Protein AF-A0A421BU72-F1 (afdb_monomer_lite)

Organism: NCBI:txid2294033

pLDDT: mean 72.23, std 15.33, range [47.25, 94.88]

Structure (mmCIF, N/CA/C/O backbone):
data_AF-A0A421BU72-F1
#
_entry.id   AF-A0A421BU72-F1
#
loop_
_atom_site.group_PDB
_atom_site.id
_atom_site.type_symbol
_atom_site.label_atom_id
_atom_site.label_alt_id
_atom_site.label_comp_id
_atom_site.label_asym_id
_atom_site.label_entity_id
_atom_site.label_seq_id
_atom_site.pdbx_PDB_ins_code
_atom_site.Cartn_x
_atom_site.Cartn_y
_atom_site.Cartn_z
_atom_site.occupancy
_atom_site.B_iso_or_equiv
_atom_site.auth_seq_id
_atom_site.auth_comp_id
_atom_site.auth_asym_id
_atom_site.auth_atom_id
_atom_site.pdbx_PDB_model_num
ATOM 1 N N . MET A 1 1 ? 28.991 12.902 -3.551 1.00 51.50 1 MET A N 1
ATOM 2 C CA . MET A 1 1 ? 27.707 12.187 -3.367 1.00 51.50 1 MET A CA 1
ATOM 3 C C . MET A 1 1 ? 26.999 12.158 -4.705 1.00 51.50 1 MET A C 1
ATOM 5 O O . MET A 1 1 ? 2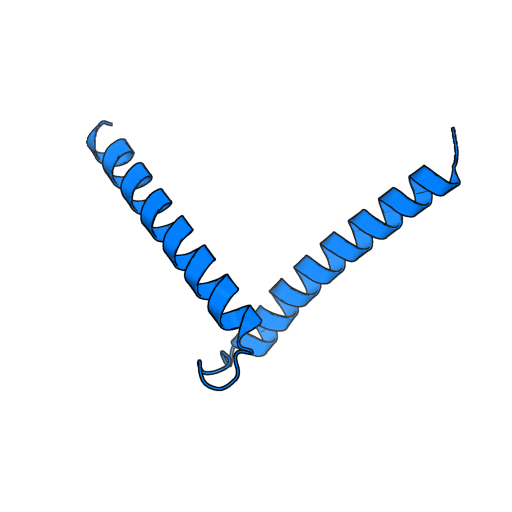6.814 13.200 -5.316 1.00 51.50 1 MET A O 1
ATOM 9 N N . ASN A 1 2 ? 26.780 10.954 -5.225 1.00 62.25 2 ASN A N 1
ATOM 10 C CA . ASN A 1 2 ? 26.761 10.698 -6.661 1.00 62.25 2 ASN A CA 1
ATOM 11 C C . ASN A 1 2 ? 25.447 11.141 -7.312 1.00 62.25 2 ASN A C 1
ATOM 13 O O . ASN A 1 2 ? 24.390 10.610 -6.982 1.00 62.25 2 ASN A O 1
ATOM 17 N N . MET A 1 3 ? 25.535 12.027 -8.307 1.00 67.75 3 MET A N 1
ATOM 18 C CA . MET A 1 3 ? 24.437 12.381 -9.222 1.00 67.75 3 MET A CA 1
ATOM 19 C C . MET A 1 3 ? 23.714 11.125 -9.755 1.00 67.75 3 MET A C 1
ATOM 21 O O . MET A 1 3 ? 22.491 11.091 -9.860 1.00 67.75 3 MET A O 1
ATOM 25 N N . ASN A 1 4 ? 24.458 10.034 -9.967 1.00 79.94 4 ASN A N 1
ATOM 26 C CA . ASN A 1 4 ? 23.920 8.735 -10.379 1.00 79.94 4 ASN A CA 1
ATOM 27 C C . ASN A 1 4 ? 22.951 8.114 -9.357 1.00 79.94 4 ASN A C 1
ATOM 29 O O . ASN A 1 4 ? 21.996 7.453 -9.749 1.00 79.94 4 ASN A O 1
ATOM 33 N N . GLN A 1 5 ? 23.155 8.318 -8.053 1.00 74.12 5 GLN A N 1
ATOM 34 C CA . GLN A 1 5 ? 22.234 7.821 -7.023 1.00 74.12 5 GLN A CA 1
ATOM 35 C C . GLN A 1 5 ? 20.932 8.622 -7.004 1.00 74.12 5 GLN A C 1
ATOM 37 O O . GLN A 1 5 ? 19.865 8.037 -6.829 1.00 74.12 5 GLN A O 1
ATOM 42 N N . LEU A 1 6 ? 21.006 9.934 -7.247 1.00 78.69 6 LEU A N 1
ATOM 43 C CA . LEU A 1 6 ? 19.825 10.782 -7.392 1.00 78.69 6 LEU A CA 1
ATOM 44 C C . LEU A 1 6 ? 18.996 10.346 -8.607 1.00 78.69 6 LEU A C 1
ATOM 46 O O . LEU A 1 6 ? 17.797 10.114 -8.480 1.00 78.69 6 LEU A O 1
ATOM 50 N N . ILE A 1 7 ? 19.647 10.145 -9.755 1.00 81.56 7 ILE A N 1
ATOM 51 C CA . ILE A 1 7 ? 19.000 9.676 -10.988 1.00 81.56 7 ILE A CA 1
ATOM 52 C C . ILE A 1 7 ? 18.382 8.288 -10.781 1.00 81.56 7 ILE A C 1
ATOM 54 O O . ILE A 1 7 ? 17.212 8.083 -11.100 1.00 81.56 7 ILE A O 1
ATOM 58 N N . ASN A 1 8 ? 19.109 7.356 -10.160 1.00 85.56 8 ASN A N 1
ATOM 59 C CA . ASN A 1 8 ? 18.591 6.020 -9.868 1.00 85.56 8 ASN A CA 1
ATOM 60 C C . ASN A 1 8 ? 17.399 6.054 -8.900 1.00 85.56 8 ASN A C 1
ATOM 62 O O . ASN A 1 8 ? 16.437 5.311 -9.091 1.00 85.56 8 ASN A O 1
ATOM 66 N N . MET A 1 9 ? 17.411 6.930 -7.892 1.00 84.94 9 MET A N 1
ATOM 67 C CA . MET A 1 9 ? 16.262 7.114 -7.001 1.00 84.94 9 MET A CA 1
ATOM 68 C C . MET A 1 9 ? 15.056 7.698 -7.730 1.00 84.94 9 MET A C 1
ATOM 70 O O . MET A 1 9 ? 13.940 7.218 -7.532 1.00 84.94 9 MET A O 1
ATOM 74 N N . VAL A 1 10 ? 15.262 8.710 -8.575 1.00 85.56 10 VAL A N 1
ATOM 75 C CA . VAL A 1 10 ? 14.183 9.368 -9.319 1.00 85.56 10 VAL A CA 1
ATOM 76 C C . VAL A 1 10 ? 13.564 8.402 -10.322 1.00 85.56 10 VAL A C 1
ATOM 78 O O . VAL A 1 10 ? 12.348 8.225 -10.309 1.00 85.56 10 VAL A O 1
ATOM 81 N N . ILE A 1 11 ? 14.375 7.698 -11.115 1.00 85.12 11 ILE A N 1
ATOM 82 C CA . ILE A 1 11 ? 13.895 6.675 -12.053 1.00 85.12 11 ILE A CA 1
ATOM 83 C C . ILE A 1 11 ? 13.132 5.586 -11.299 1.00 85.12 11 ILE A C 1
ATOM 85 O O . ILE A 1 11 ? 12.040 5.207 -11.715 1.00 85.12 11 ILE A O 1
ATOM 89 N N . ARG A 1 12 ? 13.647 5.116 -10.157 1.00 82.75 12 ARG A N 1
ATOM 90 C CA . ARG A 1 12 ? 12.973 4.089 -9.351 1.00 82.75 12 ARG A CA 1
ATOM 91 C C . ARG A 1 12 ? 11.642 4.581 -8.787 1.00 82.75 12 ARG A C 1
ATOM 93 O O . ARG A 1 12 ? 10.662 3.844 -8.848 1.00 82.75 12 ARG A O 1
ATOM 100 N N . MET A 1 13 ? 11.576 5.813 -8.286 1.00 84.00 13 MET A N 1
ATOM 101 C CA . MET A 1 13 ? 10.335 6.413 -7.787 1.00 84.00 13 MET A CA 1
ATOM 102 C C . MET A 1 13 ? 9.311 6.630 -8.902 1.00 84.00 13 MET A C 1
ATOM 104 O O . MET A 1 13 ? 8.130 6.341 -8.710 1.00 84.00 13 MET A O 1
ATOM 108 N N . VAL A 1 14 ? 9.7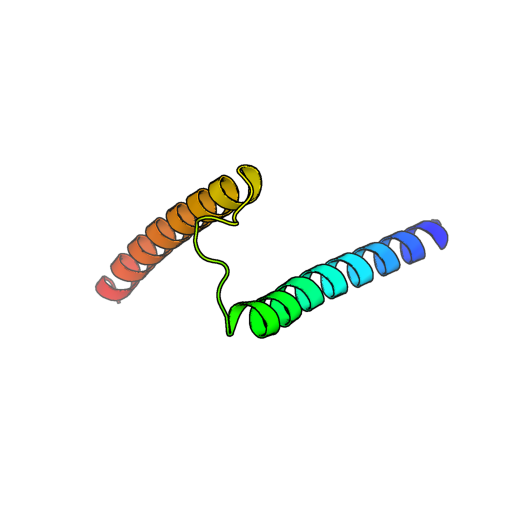50 7.111 -10.065 1.00 83.62 14 VAL A N 1
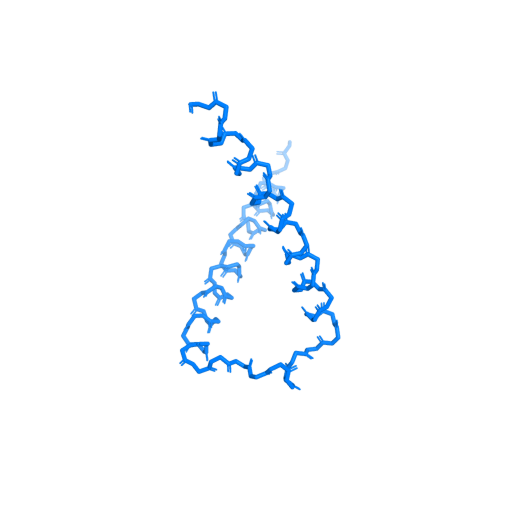ATOM 109 C CA . VAL A 1 14 ? 8.889 7.327 -11.232 1.00 83.62 14 VAL A CA 1
ATOM 110 C C . VAL A 1 14 ? 8.387 5.991 -11.762 1.00 83.62 14 VAL A C 1
ATOM 112 O O . VAL A 1 14 ? 7.182 5.834 -11.909 1.00 83.62 14 VAL A O 1
ATOM 115 N N . MET A 1 15 ? 9.253 4.993 -11.942 1.00 80.44 15 MET A N 1
ATOM 116 C CA . MET A 1 15 ? 8.851 3.651 -12.371 1.00 80.44 15 MET A CA 1
ATOM 117 C C . MET A 1 15 ? 7.903 2.988 -11.375 1.00 80.44 15 MET A C 1
ATOM 119 O O . MET A 1 15 ? 6.889 2.436 -11.788 1.00 80.44 15 MET A O 1
ATOM 123 N N . GLN A 1 16 ? 8.152 3.092 -10.066 1.00 76.56 16 GLN A N 1
ATOM 124 C CA . GLN A 1 16 ? 7.224 2.575 -9.057 1.00 76.56 16 GLN A CA 1
ATOM 125 C C . GLN A 1 16 ? 5.872 3.292 -9.103 1.00 76.56 16 GLN A C 1
ATOM 127 O O . GLN A 1 16 ? 4.833 2.638 -9.063 1.00 76.56 16 GLN A O 1
ATOM 132 N N . LYS A 1 17 ? 5.847 4.625 -9.214 1.00 77.62 17 LYS A N 1
ATOM 133 C CA . LYS A 1 17 ? 4.594 5.388 -9.308 1.00 77.62 17 LYS A CA 1
ATOM 134 C C . LYS A 1 17 ? 3.854 5.107 -10.613 1.00 77.62 17 LYS A C 1
ATOM 136 O O . LYS A 1 17 ? 2.644 4.921 -10.564 1.00 77.62 17 LYS A O 1
ATOM 141 N N . LEU A 1 18 ? 4.552 5.019 -11.743 1.00 73.69 18 LEU A N 1
ATOM 142 C CA . LEU A 1 18 ? 3.986 4.690 -13.052 1.00 73.69 18 LEU A CA 1
ATOM 143 C C . LEU A 1 18 ? 3.467 3.261 -13.098 1.00 73.69 18 LEU A C 1
ATOM 145 O O . LEU A 1 18 ? 2.380 3.040 -13.612 1.00 73.69 18 LEU A O 1
ATOM 149 N N . MET A 1 19 ? 4.185 2.300 -12.525 1.00 72.88 19 MET A N 1
ATOM 150 C CA . MET A 1 19 ? 3.738 0.914 -12.461 1.00 72.88 19 MET A CA 1
ATOM 151 C C . MET A 1 19 ? 2.551 0.777 -11.508 1.00 72.88 19 MET A C 1
ATOM 153 O O . MET A 1 19 ? 1.553 0.171 -11.871 1.00 72.88 19 MET A O 1
ATOM 157 N N . ASN A 1 20 ? 2.564 1.440 -10.351 1.00 68.12 20 ASN A N 1
ATOM 158 C CA . ASN A 1 20 ? 1.412 1.464 -9.447 1.00 68.12 20 ASN A CA 1
ATOM 159 C C . ASN A 1 20 ? 0.200 2.171 -10.069 1.00 68.12 20 ASN A C 1
ATOM 161 O O . ASN A 1 20 ? -0.932 1.724 -9.897 1.00 68.12 20 ASN A O 1
ATOM 165 N N . PHE A 1 21 ? 0.409 3.257 -10.814 1.00 66.56 21 PHE A N 1
ATOM 166 C CA . PHE A 1 21 ? -0.658 3.995 -11.487 1.00 66.56 21 PHE A CA 1
ATOM 167 C C . PHE A 1 21 ? -1.167 3.266 -12.733 1.00 66.56 21 PHE A C 1
ATOM 169 O O . PHE A 1 21 ? -2.369 3.244 -12.968 1.00 66.56 21 PHE A O 1
ATOM 176 N N . GLY A 1 22 ? -0.278 2.628 -13.490 1.00 61.59 22 GLY A N 1
ATOM 177 C CA . GLY A 1 22 ? -0.559 1.826 -14.677 1.00 61.59 22 GLY A CA 1
ATOM 178 C C . GLY A 1 22 ? -1.213 0.496 -14.329 1.00 61.59 22 GLY A C 1
ATOM 179 O O . GLY A 1 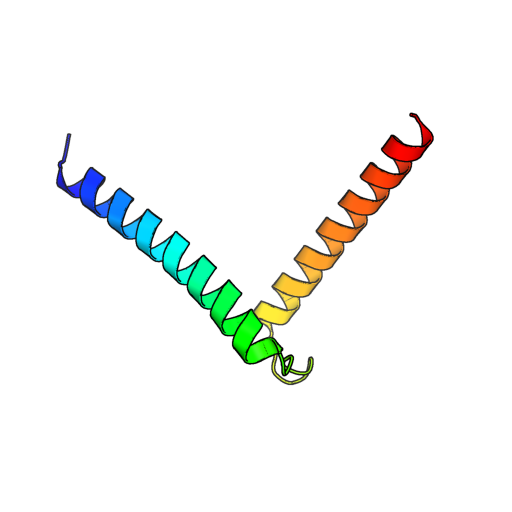22 ? -2.153 0.096 -15.000 1.00 61.59 22 GLY A O 1
ATOM 180 N N . ILE A 1 23 ? -0.833 -0.134 -13.217 1.00 64.50 23 ILE A N 1
ATOM 181 C CA . ILE A 1 23 ? -1.570 -1.262 -12.651 1.00 64.50 23 ILE A CA 1
ATOM 182 C C . ILE A 1 23 ? -2.901 -0.758 -12.113 1.00 64.50 23 ILE A C 1
ATOM 184 O O . ILE A 1 23 ? -3.910 -1.339 -12.458 1.00 64.50 23 ILE A O 1
ATOM 188 N N . ARG A 1 24 ? -2.990 0.330 -11.339 1.00 61.06 24 ARG A N 1
ATOM 189 C CA . ARG A 1 24 ? -4.287 0.794 -10.808 1.00 61.06 24 ARG A CA 1
ATOM 190 C C . ARG A 1 24 ? -5.262 1.217 -11.908 1.00 61.06 24 ARG A C 1
ATOM 192 O O . ARG A 1 24 ? -6.405 0.792 -11.876 1.00 61.06 24 ARG A O 1
ATOM 199 N N . LYS A 1 25 ? -4.831 2.002 -12.898 1.00 59.53 25 LYS A N 1
ATOM 200 C CA . LYS A 1 25 ? -5.669 2.404 -14.039 1.00 59.53 25 LYS A CA 1
ATOM 201 C C . LYS A 1 25 ? -5.859 1.280 -15.044 1.00 59.53 25 LYS A C 1
ATOM 203 O O . LYS A 1 25 ? -6.969 1.113 -15.518 1.00 59.53 25 LYS A O 1
ATOM 208 N N . GLY A 1 26 ? -4.828 0.497 -15.339 1.00 53.88 26 GLY A N 1
ATOM 209 C CA . GLY A 1 26 ? -4.907 -0.649 -16.245 1.00 53.88 26 GLY A CA 1
ATOM 210 C C . GLY A 1 26 ? -5.767 -1.766 -15.671 1.00 53.88 26 GLY A C 1
ATOM 211 O O . GLY A 1 26 ? -6.582 -2.326 -16.386 1.00 53.88 26 GLY A O 1
ATOM 212 N N . THR A 1 27 ? -5.690 -2.026 -14.365 1.00 55.47 27 THR A N 1
ATOM 213 C CA . THR A 1 27 ? -6.639 -2.894 -13.660 1.00 55.47 27 THR A CA 1
ATOM 214 C C . THR A 1 27 ? -7.992 -2.236 -13.504 1.00 55.47 27 THR A C 1
ATOM 216 O O . THR A 1 27 ? -8.946 -2.970 -13.525 1.00 55.47 27 THR A O 1
ATOM 219 N N . GLN A 1 28 ? -8.163 -0.919 -13.403 1.00 51.94 28 GLN A N 1
ATOM 220 C CA . GLN A 1 28 ? -9.506 -0.322 -13.352 1.00 51.94 28 GLN A CA 1
ATOM 221 C C . GLN A 1 28 ? -10.194 -0.322 -14.731 1.00 51.94 28 GLN A C 1
ATOM 223 O O . GLN A 1 28 ? -11.387 -0.595 -14.810 1.00 51.94 28 GLN A O 1
ATOM 228 N N . LEU A 1 29 ? -9.439 -0.117 -15.818 1.00 51.59 29 LEU A N 1
ATOM 229 C CA . LEU A 1 29 ? -9.908 -0.274 -17.200 1.00 51.59 29 LEU A CA 1
ATOM 230 C C . LEU A 1 29 ? -10.152 -1.753 -17.541 1.00 51.59 29 LEU A C 1
ATOM 232 O O . LEU A 1 29 ? -11.181 -2.090 -18.116 1.00 51.59 29 LEU A O 1
ATOM 236 N N . ALA A 1 30 ? -9.243 -2.650 -17.146 1.00 49.22 30 ALA A N 1
ATOM 237 C CA . ALA A 1 30 ? -9.394 -4.089 -17.364 1.00 49.22 30 ALA A CA 1
ATOM 238 C C . ALA A 1 30 ? -10.414 -4.728 -16.405 1.00 49.22 30 ALA A C 1
ATOM 240 O O . ALA A 1 30 ? -11.106 -5.661 -16.792 1.00 49.22 30 ALA A O 1
ATOM 241 N N . ALA A 1 31 ? -10.556 -4.228 -15.175 1.00 48.59 31 ALA A N 1
ATOM 242 C CA . ALA A 1 31 ? -11.506 -4.696 -14.159 1.00 48.59 31 ALA A CA 1
ATOM 243 C C . ALA A 1 31 ? -12.853 -3.968 -14.183 1.00 48.59 31 ALA A C 1
ATOM 245 O O . ALA A 1 31 ? -13.740 -4.355 -13.426 1.00 48.59 31 ALA A O 1
ATOM 246 N N . GLY A 1 32 ? -13.077 -3.042 -15.125 1.00 48.59 32 GLY A N 1
ATOM 247 C CA . GLY A 1 32 ? -14.428 -2.808 -15.653 1.00 48.59 32 GLY A CA 1
ATOM 248 C C . GLY A 1 32 ? -15.068 -4.116 -16.154 1.00 48.59 32 GLY A C 1
ATOM 249 O O . GLY A 1 32 ? -16.286 -4.257 -16.152 1.00 48.59 32 GLY A O 1
ATOM 250 N N . LYS A 1 33 ? -14.235 -5.123 -16.468 1.00 47.44 33 LYS A N 1
ATOM 251 C CA . LYS A 1 33 ? -14.572 -6.549 -16.549 1.00 47.44 33 LYS A CA 1
ATOM 252 C C . LYS A 1 33 ? -13.705 -7.345 -15.562 1.00 47.44 33 LYS A C 1
ATOM 254 O O . LYS A 1 33 ? -12.739 -7.992 -15.955 1.00 47.44 33 LYS A O 1
ATOM 259 N N . GLY A 1 34 ? -13.982 -7.235 -14.260 1.00 47.25 34 GLY A N 1
ATOM 260 C CA . GLY A 1 34 ? -13.195 -7.860 -13.186 1.00 47.25 34 GLY A CA 1
ATOM 261 C C . GLY A 1 34 ? -12.746 -9.286 -13.514 1.00 47.25 34 GLY A C 1
ATOM 262 O O . GLY A 1 34 ? -13.567 -10.125 -13.876 1.00 47.25 34 GLY A O 1
ATOM 263 N N . LYS A 1 35 ? -11.441 -9.578 -13.396 1.00 49.03 35 LYS A N 1
ATOM 264 C CA . LYS A 1 35 ? -10.950 -10.956 -13.526 1.00 49.03 35 LYS A CA 1
ATOM 265 C C . LYS A 1 35 ? -11.708 -11.822 -12.502 1.00 49.03 35 LYS A C 1
ATOM 267 O O . LYS A 1 35 ? -11.591 -11.544 -11.305 1.00 49.03 35 LYS A O 1
ATOM 272 N N . PRO A 1 36 ? -12.470 -12.851 -12.922 1.00 49.69 36 PRO A N 1
ATOM 273 C CA . PRO A 1 36 ? -13.076 -13.783 -11.981 1.00 49.69 36 PRO A CA 1
ATOM 274 C C . PRO A 1 36 ? -11.966 -14.436 -11.151 1.00 49.69 36 PRO A C 1
ATOM 276 O O . PRO A 1 36 ? -10.850 -14.621 -11.643 1.00 49.69 36 PRO A O 1
ATOM 279 N N . ALA A 1 37 ? -12.261 -14.806 -9.902 1.00 50.16 37 ALA A N 1
ATOM 280 C CA . ALA A 1 37 ? -11.316 -15.411 -8.949 1.00 50.16 37 ALA A CA 1
ATOM 281 C C . ALA A 1 37 ? -10.546 -16.643 -9.495 1.00 50.16 37 ALA A C 1
ATOM 283 O O . ALA A 1 37 ? -9.549 -17.069 -8.904 1.00 50.16 37 ALA A O 1
ATOM 284 N N . ALA A 1 38 ? -10.998 -17.183 -10.631 1.00 50.81 38 ALA A N 1
ATOM 285 C CA . ALA A 1 38 ? -10.378 -18.226 -11.438 1.00 50.81 38 ALA A CA 1
ATOM 286 C C . ALA A 1 38 ? -9.084 -17.808 -12.174 1.00 50.81 38 ALA A C 1
ATOM 288 O O . ALA A 1 38 ? -8.296 -18.678 -12.519 1.00 50.81 38 ALA A O 1
ATOM 289 N N . ARG A 1 39 ? -8.830 -16.509 -12.408 1.00 49.22 39 ARG A N 1
ATOM 290 C CA . ARG A 1 39 ? -7.623 -16.011 -13.113 1.00 49.22 39 ARG A CA 1
ATOM 291 C C . ARG A 1 39 ? -6.628 -15.275 -12.208 1.00 49.22 39 ARG A C 1
ATOM 293 O O . ARG A 1 39 ? -5.803 -14.512 -12.706 1.00 49.22 39 ARG A O 1
ATOM 300 N N . MET A 1 40 ? -6.739 -15.447 -10.893 1.00 53.19 40 MET A N 1
ATOM 301 C CA . MET A 1 40 ? -5.725 -14.963 -9.954 1.00 53.19 40 MET A CA 1
ATOM 302 C C . MET A 1 40 ? -4.610 -15.993 -9.850 1.00 53.19 40 MET A C 1
ATOM 304 O O . MET A 1 40 ? -4.873 -17.162 -9.564 1.00 53.19 40 MET A O 1
ATOM 308 N N . THR A 1 41 ? -3.371 -15.550 -10.032 1.00 64.38 41 THR A N 1
ATOM 309 C CA . THR A 1 41 ? -2.209 -16.371 -9.686 1.00 64.38 41 THR A CA 1
ATOM 310 C C . THR A 1 41 ? -2.210 -16.664 -8.173 1.00 64.38 41 THR A C 1
ATOM 312 O O . THR A 1 41 ? -2.772 -15.885 -7.390 1.00 64.38 41 THR A O 1
ATOM 315 N N . PRO A 1 42 ? -1.597 -17.767 -7.706 1.00 64.50 42 PRO A N 1
ATOM 316 C CA . PRO A 1 42 ? -1.552 -18.096 -6.276 1.00 64.50 42 PRO A CA 1
ATOM 317 C C . PRO A 1 42 ? -0.966 -16.968 -5.408 1.00 64.50 42 PRO A C 1
ATOM 319 O O . PRO A 1 42 ? -1.450 -16.719 -4.302 1.00 64.50 42 PRO A O 1
ATOM 322 N N . ALA A 1 43 ? 0.018 -16.234 -5.940 1.00 62.97 43 ALA A N 1
ATOM 323 C CA . ALA A 1 43 ? 0.630 -15.080 -5.284 1.00 62.97 43 ALA A CA 1
ATOM 324 C C . ALA A 1 43 ? -0.350 -13.900 -5.130 1.00 62.97 43 ALA A C 1
ATOM 326 O O . ALA A 1 43 ? -0.468 -13.331 -4.045 1.00 62.97 43 ALA A O 1
ATOM 327 N N . GLU A 1 44 ? -1.117 -13.575 -6.177 1.00 57.06 44 GLU A N 1
ATOM 328 C CA . GLU A 1 44 ? -2.146 -12.525 -6.123 1.00 57.06 44 GLU A CA 1
ATOM 329 C C . GLU A 1 44 ? -3.291 -12.893 -5.172 1.00 57.06 44 GLU A C 1
ATOM 331 O O . GLU A 1 44 ? -3.828 -12.028 -4.477 1.00 57.06 44 GLU A O 1
ATOM 336 N N . ARG A 1 45 ? -3.652 -14.181 -5.096 1.00 68.31 45 ARG A N 1
ATOM 337 C CA . ARG A 1 45 ? -4.686 -14.665 -4.172 1.00 68.31 45 ARG A CA 1
ATOM 338 C C . ARG A 1 45 ? -4.256 -14.488 -2.714 1.00 68.31 45 ARG A C 1
ATOM 340 O O . ARG A 1 45 ? -5.068 -14.030 -1.910 1.00 68.31 45 ARG A O 1
ATOM 347 N N . LYS A 1 46 ? -2.996 -14.791 -2.388 1.00 73.19 46 LYS A N 1
ATOM 348 C CA . LYS A 1 46 ? -2.433 -14.584 -1.045 1.00 73.19 46 LYS A CA 1
ATOM 349 C C . LYS A 1 46 ? -2.381 -13.098 -0.682 1.00 73.19 46 LYS A C 1
ATOM 351 O O . LYS A 1 46 ? -2.931 -12.708 0.343 1.00 73.19 46 LYS A O 1
ATOM 356 N N . ALA A 1 47 ? -1.869 -12.254 -1.579 1.00 71.31 47 ALA A N 1
ATOM 357 C CA . ALA A 1 47 ? -1.851 -10.804 -1.375 1.00 71.31 47 ALA A CA 1
ATOM 358 C C . ALA A 1 47 ? -3.264 -10.226 -1.159 1.00 71.31 47 ALA A C 1
ATOM 360 O O . ALA A 1 47 ? -3.485 -9.415 -0.259 1.00 71.31 47 ALA A O 1
ATOM 361 N N . ALA A 1 48 ? -4.256 -10.683 -1.931 1.00 74.56 48 ALA A N 1
ATOM 362 C CA . ALA A 1 48 ? -5.644 -10.261 -1.761 1.00 74.56 48 ALA A CA 1
ATOM 363 C C . ALA A 1 48 ? -6.244 -10.716 -0.418 1.00 74.56 48 ALA A C 1
ATOM 365 O O . ALA A 1 48 ? -7.021 -9.975 0.190 1.00 74.56 48 ALA A O 1
ATOM 366 N N . GLN A 1 49 ? -5.911 -11.919 0.055 1.00 80.00 49 GLN A N 1
ATOM 367 C CA . GLN A 1 49 ? -6.337 -12.415 1.367 1.00 80.00 49 GLN A CA 1
ATOM 368 C C . GLN A 1 49 ? -5.728 -11.587 2.504 1.00 80.00 49 GLN A C 1
ATOM 370 O O . GLN A 1 49 ? -6.468 -11.143 3.387 1.00 80.00 49 GLN A O 1
ATOM 375 N N . ASP A 1 50 ? -4.429 -11.299 2.433 1.00 80.12 50 ASP A N 1
ATOM 376 C CA . ASP A 1 50 ? -3.718 -10.492 3.427 1.00 80.12 50 ASP A CA 1
ATOM 377 C C . ASP A 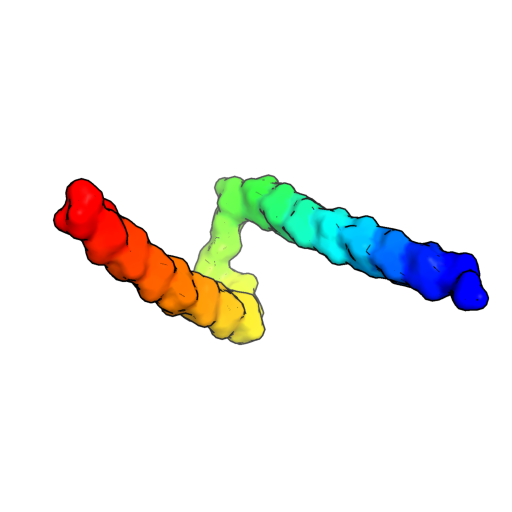1 50 ? -4.276 -9.062 3.481 1.00 80.12 50 ASP A C 1
ATOM 379 O O . ASP A 1 50 ? -4.603 -8.549 4.558 1.00 80.12 50 ASP A O 1
ATOM 383 N N . MET A 1 51 ? -4.522 -8.448 2.317 1.00 73.69 51 MET A N 1
ATOM 384 C CA . MET A 1 51 ? -5.179 -7.139 2.236 1.00 73.69 51 MET A CA 1
ATOM 385 C C . MET A 1 51 ? -6.589 -7.164 2.837 1.00 73.69 51 MET A C 1
ATOM 387 O O . MET A 1 51 ? -6.952 -6.267 3.599 1.00 73.69 51 MET A O 1
ATOM 391 N N . ARG A 1 52 ? -7.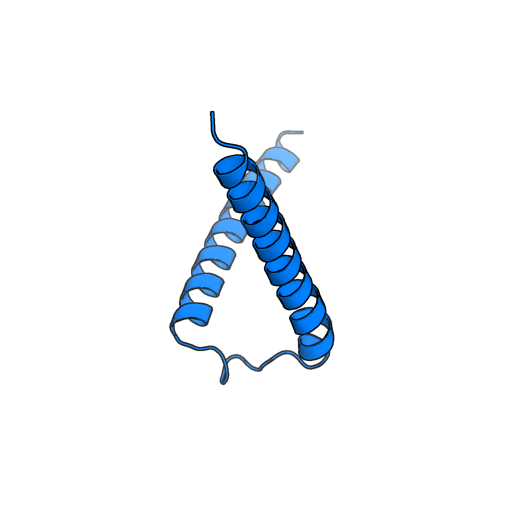401 -8.192 2.548 1.00 83.62 52 ARG A N 1
ATOM 392 C CA . ARG A 1 52 ? -8.746 -8.328 3.137 1.00 83.62 52 ARG A CA 1
ATOM 393 C C . ARG A 1 52 ? -8.686 -8.445 4.660 1.00 83.62 52 ARG A C 1
ATOM 395 O O . ARG A 1 52 ? -9.528 -7.853 5.337 1.00 83.62 52 ARG A O 1
ATOM 402 N N . ALA A 1 53 ? -7.718 -9.182 5.201 1.00 90.12 53 ALA A N 1
ATOM 403 C CA . ALA A 1 53 ? -7.533 -9.323 6.642 1.00 90.12 53 ALA A CA 1
ATOM 404 C C . ALA A 1 53 ? -7.136 -7.989 7.297 1.00 90.12 53 ALA A C 1
ATOM 406 O O . ALA A 1 53 ? -7.729 -7.602 8.306 1.00 90.12 53 ALA A O 1
ATOM 407 N N . ALA A 1 54 ? -6.203 -7.250 6.692 1.00 87.25 54 ALA A N 1
ATOM 408 C CA . ALA A 1 54 ? -5.807 -5.921 7.156 1.00 87.25 54 ALA A CA 1
ATOM 409 C C . ALA A 1 54 ? -6.992 -4.938 7.154 1.00 87.25 54 ALA A C 1
ATOM 411 O O . ALA A 1 54 ? -7.269 -4.287 8.163 1.00 87.25 54 ALA A O 1
ATOM 412 N N . VAL A 1 55 ? -7.765 -4.902 6.063 1.00 89.38 55 VAL A N 1
ATOM 413 C CA . VAL A 1 55 ? -8.951 -4.039 5.943 1.00 89.38 55 VAL A CA 1
ATOM 414 C C . VAL A 1 55 ? -10.023 -4.398 6.976 1.00 89.38 55 VAL A C 1
ATOM 416 O O . VAL A 1 55 ? -10.650 -3.500 7.537 1.00 89.38 55 VAL A O 1
ATOM 419 N N . LYS A 1 56 ? -10.244 -5.688 7.269 1.00 94.38 56 LYS A N 1
ATOM 420 C CA . LYS A 1 56 ? -11.191 -6.111 8.317 1.00 94.38 56 LYS A CA 1
ATOM 421 C C . LYS A 1 56 ? -10.802 -5.559 9.690 1.00 94.38 56 LYS A C 1
ATOM 423 O O . LYS A 1 56 ? -11.659 -4.980 10.355 1.00 94.38 56 LYS A O 1
ATOM 428 N N . ARG A 1 57 ? -9.528 -5.683 10.079 1.00 92.44 57 ARG A N 1
ATOM 429 C CA . ARG A 1 57 ? -9.021 -5.157 11.359 1.00 92.44 57 ARG A CA 1
ATOM 430 C C . ARG A 1 57 ? -9.130 -3.633 11.423 1.00 92.44 57 ARG A C 1
ATOM 432 O O . ARG A 1 57 ? -9.652 -3.101 12.396 1.00 92.44 57 ARG A O 1
ATOM 439 N N . ALA A 1 58 ? -8.753 -2.938 10.349 1.00 91.44 58 ALA A N 1
ATOM 440 C CA . ALA A 1 58 ? -8.893 -1.484 10.259 1.00 91.44 58 ALA A CA 1
ATOM 441 C C . ALA A 1 58 ? -10.358 -1.032 10.400 1.00 91.44 58 ALA A C 1
ATOM 443 O O . ALA A 1 58 ? -10.653 -0.088 11.128 1.00 91.44 58 ALA A O 1
ATOM 444 N N . ARG A 1 59 ? -11.303 -1.739 9.764 1.00 91.69 59 ARG A N 1
ATOM 445 C CA . ARG A 1 59 ? -12.744 -1.465 9.907 1.00 91.69 59 ARG A CA 1
ATOM 446 C C . ARG A 1 59 ? -13.250 -1.707 11.326 1.00 91.69 59 ARG A C 1
ATOM 448 O O . ARG A 1 59 ? -14.117 -0.967 11.778 1.00 91.69 59 ARG A O 1
ATOM 455 N N . GLN A 1 60 ? -12.757 -2.736 12.012 1.00 94.88 60 GLN A N 1
ATOM 456 C CA . GLN A 1 60 ? -13.112 -2.998 13.410 1.00 94.88 60 GLN A CA 1
ATOM 457 C C . GLN A 1 60 ? -12.616 -1.872 14.319 1.00 94.88 60 GLN A C 1
ATOM 459 O O . GLN A 1 60 ? -13.419 -1.317 15.065 1.00 94.88 60 GLN A O 1
ATOM 464 N N . ALA A 1 61 ? -11.351 -1.471 14.179 1.00 92.00 61 ALA A N 1
ATOM 465 C CA . ALA A 1 61 ? -10.792 -0.336 14.909 1.00 92.00 61 ALA A CA 1
ATOM 466 C C . ALA A 1 61 ? -11.598 0.946 14.645 1.00 92.00 61 ALA A C 1
ATOM 468 O O . ALA A 1 61 ? -12.080 1.573 15.581 1.00 92.00 61 ALA A O 1
ATOM 469 N N . ALA A 1 62 ? -11.871 1.262 13.376 1.00 90.81 62 ALA A N 1
ATOM 470 C CA . ALA A 1 62 ? -12.667 2.429 13.002 1.00 90.81 62 ALA A CA 1
ATOM 471 C C . ALA A 1 62 ? -14.096 2.398 13.578 1.00 90.81 62 ALA A C 1
ATOM 473 O O . ALA A 1 62 ? -14.630 3.438 13.955 1.00 90.81 62 ALA A O 1
ATOM 474 N N . ARG A 1 63 ? -14.732 1.220 13.668 1.00 94.31 63 ARG A N 1
ATOM 475 C CA . ARG A 1 63 ? -16.055 1.069 14.302 1.00 94.31 63 ARG A CA 1
ATOM 476 C C . ARG A 1 63 ? -16.010 1.341 15.800 1.00 94.31 63 ARG A C 1
ATOM 478 O O . ARG A 1 63 ? -16.936 1.963 16.304 1.00 94.31 63 ARG A O 1
ATOM 485 N N . ILE A 1 64 ? -14.968 0.879 16.488 1.00 93.62 64 ILE A N 1
ATOM 486 C CA . ILE A 1 64 ? -14.768 1.153 17.915 1.00 93.62 64 ILE A CA 1
ATOM 487 C C . ILE A 1 64 ? -14.573 2.655 18.111 1.00 93.62 64 ILE A C 1
ATOM 489 O O . ILE A 1 64 ? -15.325 3.271 18.857 1.00 93.62 64 ILE A O 1
ATOM 493 N N . THR A 1 65 ? -13.664 3.268 17.349 1.00 91.44 65 THR A N 1
ATOM 494 C CA . THR A 1 65 ? -13.434 4.718 17.381 1.00 91.44 65 THR A CA 1
ATOM 495 C C . THR A 1 65 ? -14.715 5.510 17.115 1.00 91.44 65 THR A C 1
ATOM 497 O O . THR A 1 65 ? -14.975 6.498 17.790 1.00 91.44 65 THR A O 1
ATOM 500 N N . ARG A 1 66 ? -15.560 5.061 16.178 1.00 89.69 66 ARG A N 1
ATOM 501 C CA . ARG A 1 66 ? -16.839 5.715 15.868 1.00 89.69 66 ARG A CA 1
ATOM 502 C C . ARG A 1 66 ? -17.885 5.594 16.981 1.00 89.69 66 ARG A C 1
ATOM 504 O O . ARG A 1 66 ? -18.789 6.411 17.009 1.00 89.69 66 ARG A O 1
ATOM 511 N N . ARG A 1 67 ? -17.806 4.575 17.840 1.00 87.88 67 ARG A N 1
ATOM 512 C CA . ARG A 1 67 ? -18.723 4.401 18.982 1.00 87.88 67 ARG A CA 1
ATOM 513 C C . ARG A 1 67 ? -18.272 5.149 20.237 1.00 87.88 67 ARG A C 1
ATOM 515 O O . ARG A 1 67 ? -19.090 5.358 21.117 1.00 87.88 67 ARG A O 1
ATOM 522 N N . ILE A 1 68 ? -16.982 5.470 20.331 1.00 86.62 68 ILE A N 1
ATOM 523 C CA . ILE A 1 68 ? -16.398 6.221 21.453 1.00 86.62 68 ILE A CA 1
ATOM 524 C C . ILE A 1 68 ? -16.580 7.736 21.260 1.00 86.62 68 ILE A C 1
ATOM 526 O O . ILE A 1 68 ? -16.577 8.472 22.241 1.00 86.62 68 ILE A O 1
ATOM 530 N N . ARG A 1 69 ? -16.717 8.193 20.009 1.00 66.19 69 ARG A N 1
ATOM 531 C CA . ARG A 1 69 ? -17.019 9.589 19.679 1.00 66.19 69 ARG A CA 1
ATOM 532 C C . ARG A 1 69 ? -18.504 9.902 19.824 1.00 66.19 69 ARG A C 1
ATOM 534 O O . ARG A 1 69 ? -19.313 9.020 19.465 1.00 66.19 69 ARG A O 1
#

Secondary structure (DSSP, 8-state):
--HHHHHHHHHHHHHHHHHHHHHHHHHHHHHTT---GGG--HHHHHHHHHHHHHHHHHHHHHHHHHHH-

Radius of gyration: 18.38 Å; chains: 1; bounding box: 46×31×39 Å

Sequence (69 aa):
MNMNQLINMVIRMVMQKLMNFGIRKGTQLAAGKGKPAARMTPAERKAAQDMRAAVKRARQAARITRRIR

Foldseek 3Di:
DDPVVVVVVVVVVCVVVCVVVCCVVVCVVVCVVPDPPVPDDPVNVVVVVVVVVVVVVVVVVVVVVVVVD